Protein AF-A0A927SEJ1-F1 (afdb_monomer_lite)

Secondary structure (DSSP, 8-state):
-HHHHHHTT--TTHHHHHHTTS-PPPHHHHHHHHHHTT--HHHHT-TT-SSHHHHHHHHHHHTTS-HHHHHHHHHHHHHHHHT-

pLDDT: mean 91.09, std 9.53, range [58.5, 98.31]

Structure (mmCIF, N/CA/C/O backbone):
data_AF-A0A927SEJ1-F1
#
_entry.id   AF-A0A927SEJ1-F1
#
loop_
_atom_site.group_PDB
_atom_site.id
_atom_site.type_symbol
_atom_site.label_atom_id
_atom_site.label_alt_id
_atom_site.label_comp_id
_atom_site.label_asym_id
_atom_site.label_entity_id
_atom_site.label_seq_id
_atom_site.pdbx_PDB_ins_code
_atom_site.Cartn_x
_atom_site.Cartn_y
_atom_site.Cartn_z
_atom_site.occupancy
_atom_site.B_iso_or_equiv
_atom_site.auth_seq_id
_atom_site.auth_comp_id
_atom_site.auth_asym_id
_atom_site.auth_atom_id
_atom_site.pdbx_PDB_model_num
ATOM 1 N N . GLU A 1 1 ? 20.973 -1.873 -3.178 1.00 85.69 1 GLU A N 1
ATOM 2 C CA . GLU A 1 1 ? 20.816 -0.990 -4.355 1.00 85.69 1 GLU A CA 1
ATOM 3 C C . GLU A 1 1 ? 21.257 -1.654 -5.657 1.00 85.69 1 GLU A C 1
ATOM 5 O O . GLU A 1 1 ? 20.390 -1.950 -6.457 1.00 85.69 1 GLU A O 1
ATOM 10 N N . TYR A 1 2 ? 22.541 -1.985 -5.871 1.00 94.25 2 TYR A N 1
ATOM 11 C CA . TYR A 1 2 ? 22.991 -2.541 -7.166 1.00 94.25 2 TYR A CA 1
ATOM 12 C C . TYR A 1 2 ? 22.286 -3.827 -7.612 1.00 94.25 2 TYR A C 1
ATOM 14 O O . TYR A 1 2 ? 21.949 -3.947 -8.782 1.00 94.25 2 TYR A O 1
ATOM 22 N N . LYS A 1 3 ? 22.072 -4.778 -6.692 1.00 95.94 3 LYS A N 1
ATOM 23 C CA . LYS A 1 3 ? 21.342 -6.017 -6.989 1.00 95.94 3 LYS A CA 1
ATOM 24 C C . LYS A 1 3 ? 19.903 -5.711 -7.422 1.00 95.94 3 LYS A C 1
ATOM 26 O O . LYS A 1 3 ? 19.500 -6.123 -8.495 1.00 95.94 3 LYS A O 1
ATOM 31 N N . MET A 1 4 ? 19.208 -4.884 -6.643 1.00 96.00 4 MET A N 1
ATOM 32 C CA . MET A 1 4 ? 17.840 -4.445 -6.928 1.00 96.00 4 MET A CA 1
ATOM 33 C C . MET A 1 4 ? 17.719 -3.740 -8.285 1.00 96.00 4 MET A C 1
ATOM 35 O O . MET A 1 4 ? 16.784 -4.021 -9.020 1.00 96.00 4 MET A O 1
ATOM 39 N N . SER A 1 5 ? 18.678 -2.880 -8.656 1.00 97.19 5 SER A N 1
ATOM 40 C CA . SER A 1 5 ? 18.682 -2.269 -9.991 1.00 97.19 5 SER A CA 1
ATOM 41 C C . SER A 1 5 ? 18.650 -3.325 -11.101 1.00 97.19 5 SER A C 1
ATOM 43 O O . SER A 1 5 ? 17.921 -3.154 -12.066 1.00 97.19 5 SER A O 1
ATOM 45 N N . TYR A 1 6 ? 19.417 -4.413 -10.966 1.00 97.00 6 TYR A N 1
ATOM 46 C CA . TYR A 1 6 ? 19.434 -5.487 -11.961 1.00 97.00 6 TYR A CA 1
ATOM 47 C C . TYR A 1 6 ? 18.208 -6.391 -11.890 1.00 97.00 6 TYR A C 1
ATOM 49 O O . TYR A 1 6 ? 17.711 -6.795 -12.937 1.00 97.00 6 TYR A O 1
ATOM 57 N N . ASP A 1 7 ? 17.720 -6.687 -10.686 1.00 96.81 7 ASP A N 1
ATOM 58 C CA . ASP A 1 7 ? 16.516 -7.497 -10.494 1.00 96.81 7 ASP A CA 1
ATOM 59 C C . ASP A 1 7 ? 15.287 -6.816 -11.135 1.00 96.81 7 ASP A C 1
ATOM 61 O O . ASP A 1 7 ? 14.429 -7.500 -11.682 1.00 96.81 7 ASP A O 1
ATOM 65 N N . LEU A 1 8 ? 15.258 -5.476 -11.162 1.00 95.25 8 LEU A N 1
ATOM 66 C CA . LEU A 1 8 ? 14.254 -4.658 -11.860 1.00 95.25 8 LEU A CA 1
ATOM 67 C C . LEU A 1 8 ? 14.578 -4.393 -13.346 1.00 95.25 8 LEU A C 1
ATOM 69 O O . LEU A 1 8 ? 13.923 -3.587 -13.992 1.00 95.25 8 LEU A O 1
ATOM 73 N N . GLY A 1 9 ? 15.619 -5.012 -13.909 1.00 96.19 9 GLY A N 1
ATOM 74 C CA . GLY A 1 9 ? 15.964 -4.861 -15.330 1.00 96.19 9 GLY A CA 1
ATOM 75 C C . GLY A 1 9 ? 16.641 -3.537 -15.715 1.00 96.19 9 GLY A C 1
ATOM 76 O O . GLY A 1 9 ? 16.761 -3.230 -16.902 1.00 96.19 9 GLY A O 1
ATOM 77 N N . HIS A 1 10 ? 17.140 -2.767 -14.746 1.00 96.44 10 HIS A N 1
ATOM 78 C CA . HIS A 1 10 ? 17.744 -1.451 -14.965 1.00 96.44 10 HIS A CA 1
ATOM 79 C C . HIS A 1 10 ? 19.271 -1.430 -14.868 1.00 96.44 10 HIS A C 1
ATOM 81 O O . HIS A 1 10 ? 19.943 -2.339 -14.376 1.00 96.44 10 HIS A O 1
ATOM 87 N N . SER A 1 11 ? 19.850 -0.314 -15.323 1.00 96.62 11 SER A N 1
ATOM 88 C CA . SER A 1 11 ? 21.278 -0.036 -15.155 1.00 96.62 11 SER A CA 1
ATOM 89 C C . SER A 1 11 ? 21.678 0.003 -13.677 1.00 96.62 11 SER A C 1
ATOM 91 O O . SER A 1 11 ? 20.911 0.436 -12.818 1.00 96.62 11 SER A O 1
ATOM 93 N N . ARG A 1 12 ? 22.934 -0.354 -13.384 1.00 96.75 12 ARG A N 1
ATOM 94 C CA . ARG A 1 12 ? 23.506 -0.400 -12.026 1.00 96.75 12 ARG A CA 1
ATOM 95 C C . ARG A 1 12 ? 23.115 0.792 -11.139 1.00 96.75 12 ARG A C 1
ATOM 97 O O . 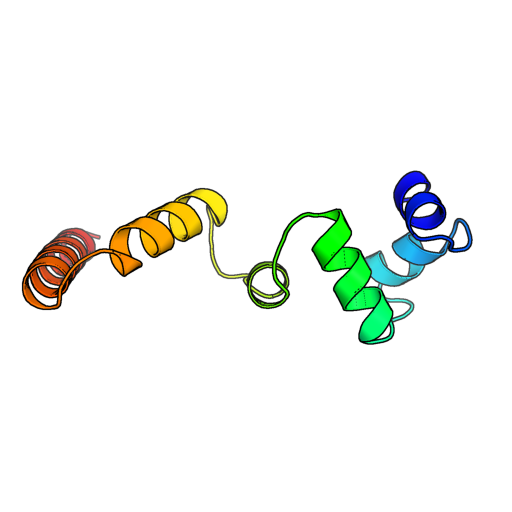ARG A 1 12 ? 22.814 0.606 -9.961 1.00 96.75 12 ARG A O 1
ATOM 104 N N . SER A 1 13 ? 23.137 2.000 -11.695 1.00 96.69 13 SER A N 1
ATOM 105 C CA . SER A 1 13 ? 22.942 3.252 -10.956 1.00 96.69 13 SER A CA 1
ATOM 106 C C . SER A 1 13 ? 21.478 3.621 -10.708 1.00 96.69 13 SER A C 1
ATOM 108 O O . SER A 1 13 ? 21.239 4.618 -10.037 1.00 96.69 13 SER A O 1
ATOM 110 N N . TYR A 1 14 ? 20.511 2.865 -11.235 1.00 97.31 14 TYR A N 1
ATOM 111 C CA . TYR A 1 14 ? 19.091 3.224 -11.208 1.00 97.31 14 TYR A CA 1
ATOM 112 C C . TYR A 1 14 ? 18.546 3.451 -9.792 1.00 97.31 14 TYR A C 1
ATOM 114 O O . TYR A 1 14 ? 18.197 4.581 -9.455 1.00 97.31 14 TYR A O 1
ATOM 122 N N . ILE A 1 15 ? 18.574 2.424 -8.931 1.00 97.38 15 ILE A N 1
ATOM 123 C CA . ILE A 1 15 ? 18.080 2.546 -7.550 1.00 97.38 15 ILE A CA 1
ATOM 124 C C . ILE A 1 15 ? 18.869 3.588 -6.759 1.00 97.38 15 ILE A C 1
ATOM 126 O O . ILE A 1 15 ? 18.280 4.346 -5.999 1.00 97.38 15 ILE A O 1
ATOM 130 N N . TYR A 1 16 ? 20.180 3.685 -6.985 1.00 96.75 16 TYR A N 1
ATOM 131 C CA . TYR A 1 16 ? 21.014 4.699 -6.339 1.00 96.75 16 TYR A CA 1
ATOM 132 C C . TYR A 1 16 ? 20.603 6.132 -6.722 1.00 96.75 16 TYR A C 1
ATOM 134 O O . TYR A 1 16 ? 20.570 7.023 -5.876 1.00 96.75 16 TYR A O 1
ATOM 142 N N . ASN A 1 17 ? 20.282 6.394 -7.992 1.00 97.75 17 ASN A N 1
ATOM 143 C CA . ASN A 1 17 ? 19.822 7.717 -8.421 1.00 97.75 17 ASN A CA 1
ATOM 144 C C . ASN A 1 17 ? 18.466 8.077 -7.796 1.00 97.75 17 ASN A C 1
ATOM 146 O O . ASN A 1 17 ? 18.238 9.248 -7.498 1.00 97.75 17 ASN A O 1
ATOM 150 N N . ILE A 1 18 ? 17.608 7.080 -7.559 1.00 96.75 18 ILE A N 1
ATOM 151 C CA . ILE A 1 18 ? 16.330 7.253 -6.861 1.00 96.75 18 ILE A CA 1
ATOM 152 C C . ILE A 1 18 ? 16.548 7.535 -5.374 1.00 96.75 18 ILE A C 1
ATOM 154 O O . ILE A 1 18 ? 16.103 8.568 -4.880 1.00 96.75 18 ILE A O 1
ATOM 158 N N . SER A 1 19 ? 17.282 6.673 -4.666 1.00 93.75 19 SER A N 1
ATOM 159 C CA . SER A 1 19 ? 17.514 6.807 -3.221 1.00 93.75 19 SER A CA 1
ATOM 160 C C . SER A 1 19 ? 18.307 8.064 -2.852 1.00 93.75 19 SER A C 1
ATOM 162 O O . SER A 1 19 ? 18.095 8.641 -1.790 1.00 93.75 19 SER A O 1
ATOM 164 N N . SER A 1 20 ? 19.191 8.528 -3.744 1.00 95.94 20 SER A N 1
ATOM 165 C CA . SER A 1 20 ? 19.931 9.788 -3.584 1.00 95.94 20 SER A CA 1
ATOM 166 C C . SER A 1 20 ? 19.155 11.036 -4.023 1.00 95.94 20 SER A C 1
ATOM 168 O O . SER A 1 20 ? 19.695 12.139 -3.938 1.00 95.94 20 SER A O 1
ATOM 170 N N . GLY A 1 21 ? 17.921 10.890 -4.517 1.00 94.69 21 GLY A N 1
ATOM 171 C CA . GLY A 1 21 ? 17.066 12.006 -4.930 1.00 94.69 21 GLY A CA 1
ATOM 172 C C . GLY A 1 21 ? 17.474 12.685 -6.242 1.00 94.69 21 GLY A C 1
ATOM 173 O O . GLY A 1 21 ? 16.961 13.754 -6.564 1.00 94.69 21 GLY A O 1
ATOM 174 N N . LYS A 1 22 ? 18.386 12.091 -7.023 1.00 97.38 22 LYS A N 1
ATOM 175 C CA . LYS A 1 22 ? 18.798 12.617 -8.339 1.00 97.38 22 LYS A CA 1
ATOM 176 C C . LYS A 1 22 ? 17.721 12.444 -9.405 1.00 97.38 22 LYS A C 1
ATOM 178 O O . LYS A 1 22 ? 17.707 13.184 -10.385 1.00 97.38 22 LYS A O 1
ATOM 183 N N . SER A 1 23 ? 16.854 11.453 -9.238 1.00 96.38 23 SER A N 1
ATOM 184 C CA . SER A 1 23 ? 15.732 11.171 -10.129 1.00 96.38 23 SER A CA 1
ATOM 185 C C . SER A 1 23 ? 14.576 10.565 -9.348 1.00 96.38 23 SER A C 1
ATOM 187 O O . SER A 1 23 ? 14.804 9.868 -8.366 1.00 96.38 23 SER A O 1
ATOM 189 N N . LEU A 1 24 ? 13.351 10.754 -9.828 1.00 95.75 24 LEU A N 1
ATOM 190 C CA . LEU A 1 24 ? 12.194 9.998 -9.357 1.00 95.75 24 LEU A CA 1
ATOM 191 C C . LEU A 1 24 ? 11.883 8.863 -10.342 1.00 95.75 24 LEU A C 1
ATOM 193 O O . LEU A 1 24 ? 12.058 9.059 -11.550 1.00 95.75 24 LEU A O 1
ATOM 197 N N . PRO A 1 25 ? 11.424 7.696 -9.862 1.00 96.06 25 PRO A N 1
ATOM 198 C CA . PRO A 1 25 ? 10.928 6.655 -10.747 1.00 96.06 25 PRO A CA 1
ATOM 199 C C . PRO A 1 25 ? 9.645 7.129 -11.457 1.00 96.06 25 PRO A C 1
ATOM 201 O O . PRO A 1 25 ? 8.808 7.796 -10.839 1.00 96.06 25 PRO A O 1
ATOM 204 N N . PRO A 1 26 ? 9.441 6.778 -12.739 1.00 96.06 26 PRO A N 1
ATOM 205 C CA . PRO A 1 26 ? 8.114 6.794 -13.350 1.00 96.06 26 PRO A CA 1
ATOM 206 C C . PRO A 1 26 ? 7.112 5.986 -12.512 1.00 96.06 26 PRO A C 1
ATOM 208 O O . PRO A 1 26 ? 7.494 5.031 -11.843 1.00 96.06 26 PRO A O 1
ATOM 211 N N . MET A 1 27 ? 5.817 6.311 -12.584 1.00 96.62 27 MET A N 1
ATOM 212 C CA . MET A 1 27 ? 4.803 5.644 -11.749 1.00 96.62 27 MET A CA 1
ATOM 213 C C . MET A 1 27 ? 4.769 4.116 -11.932 1.00 96.62 27 MET A C 1
ATOM 215 O O . MET A 1 27 ? 4.613 3.400 -10.954 1.00 96.62 27 MET A O 1
ATOM 219 N N . ALA A 1 28 ? 4.947 3.607 -13.156 1.00 96.75 28 ALA A N 1
ATOM 220 C CA . ALA A 1 28 ? 4.990 2.162 -13.401 1.00 96.75 28 ALA A CA 1
ATOM 221 C C . ALA A 1 28 ? 6.160 1.490 -12.660 1.00 96.75 28 ALA A C 1
ATOM 223 O O . ALA A 1 28 ? 5.960 0.527 -11.933 1.00 96.75 28 ALA A O 1
ATOM 224 N N . GLU A 1 29 ? 7.352 2.073 -12.762 1.00 96.38 29 GLU A N 1
ATOM 225 C CA . GLU A 1 29 ? 8.557 1.593 -12.079 1.00 96.38 29 GLU A CA 1
ATOM 226 C C . GLU A 1 29 ? 8.439 1.681 -10.555 1.00 96.38 29 GLU A C 1
ATOM 228 O O . GLU A 1 29 ? 8.930 0.832 -9.819 1.00 96.38 29 GLU A O 1
ATOM 233 N N . PHE A 1 30 ? 7.761 2.713 -10.054 1.00 96.88 30 PHE A N 1
ATOM 234 C CA . PHE A 1 30 ? 7.449 2.819 -8.635 1.00 96.88 30 PHE A CA 1
ATOM 235 C C . PHE A 1 30 ? 6.574 1.652 -8.146 1.00 96.88 30 PHE A C 1
ATOM 237 O O . PHE A 1 30 ? 6.818 1.132 -7.057 1.00 96.88 30 PHE A O 1
ATOM 244 N N . LEU A 1 31 ? 5.585 1.222 -8.937 1.00 97.25 31 LEU A N 1
ATOM 245 C CA . LEU A 1 31 ? 4.769 0.053 -8.599 1.00 97.25 31 LEU A CA 1
ATOM 246 C C . LEU A 1 31 ? 5.607 -1.231 -8.608 1.00 97.25 31 LEU A C 1
ATOM 248 O O . LEU A 1 31 ? 5.497 -2.011 -7.671 1.00 97.25 31 LEU A O 1
ATOM 252 N N . GLU A 1 32 ? 6.516 -1.400 -9.572 1.00 96.94 32 GLU A N 1
ATOM 253 C CA . GLU A 1 32 ? 7.445 -2.543 -9.586 1.00 96.94 32 GLU A CA 1
ATOM 254 C C . GLU A 1 32 ? 8.378 -2.554 -8.364 1.00 96.94 32 GLU A C 1
ATOM 256 O O . GLU A 1 32 ? 8.656 -3.607 -7.790 1.00 96.94 32 GLU A O 1
ATOM 261 N N . ILE A 1 33 ? 8.826 -1.379 -7.910 1.00 96.00 33 ILE A N 1
ATOM 262 C CA . ILE A 1 33 ? 9.590 -1.238 -6.664 1.00 96.00 33 ILE A CA 1
ATOM 263 C C . ILE A 1 33 ? 8.748 -1.662 -5.450 1.00 96.00 33 ILE A C 1
ATOM 265 O O . ILE A 1 33 ? 9.277 -2.319 -4.555 1.00 96.00 33 ILE A O 1
ATOM 269 N N . CYS A 1 34 ? 7.461 -1.302 -5.402 1.00 95.12 34 CYS A N 1
ATOM 270 C CA . CYS A 1 34 ? 6.554 -1.734 -4.333 1.00 95.12 34 CYS A CA 1
ATOM 271 C C . CYS A 1 34 ? 6.367 -3.258 -4.341 1.00 95.12 34 CYS A C 1
ATOM 273 O O . CYS A 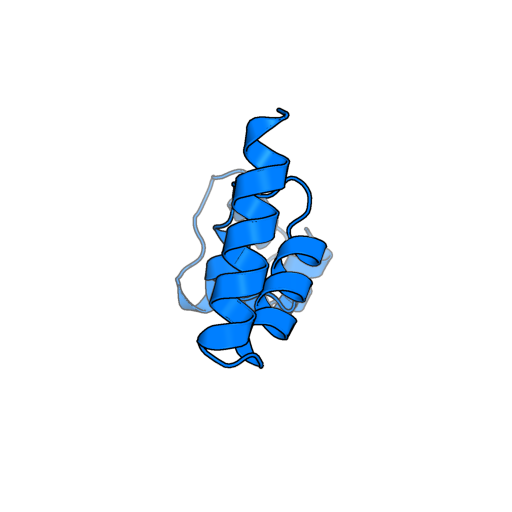1 34 ? 6.529 -3.896 -3.300 1.00 95.12 34 CYS A O 1
ATOM 275 N N . ASP A 1 35 ? 6.116 -3.839 -5.517 1.00 95.94 35 ASP A N 1
ATOM 276 C CA . ASP A 1 35 ? 5.943 -5.283 -5.697 1.00 95.94 35 ASP A CA 1
ATOM 277 C C . ASP A 1 35 ? 7.209 -6.057 -5.298 1.00 95.94 35 ASP A C 1
ATOM 279 O O . ASP A 1 35 ? 7.119 -7.088 -4.635 1.00 95.94 35 ASP A O 1
ATOM 283 N N . TYR A 1 36 ? 8.398 -5.529 -5.615 1.00 95.00 36 TYR A N 1
ATOM 284 C CA . TYR A 1 36 ? 9.681 -6.120 -5.217 1.00 95.00 36 TYR A CA 1
ATOM 285 C C . TYR A 1 36 ? 9.835 -6.253 -3.690 1.00 95.00 36 TYR A C 1
ATOM 287 O O . TYR A 1 36 ? 10.485 -7.184 -3.213 1.00 95.00 36 TYR A O 1
ATOM 295 N N . PHE A 1 37 ? 9.260 -5.327 -2.917 1.00 90.50 37 PHE A N 1
ATOM 296 C CA . PHE A 1 37 ? 9.264 -5.363 -1.451 1.00 90.50 37 PHE A CA 1
ATOM 297 C C . PHE A 1 37 ? 8.016 -6.016 -0.846 1.00 90.50 37 PHE A C 1
ATOM 299 O O . PHE A 1 37 ? 7.915 -6.067 0.379 1.00 90.50 37 PHE A O 1
ATOM 306 N N . GLU A 1 38 ? 7.086 -6.501 -1.673 1.00 90.25 38 GLU A N 1
ATOM 307 C CA . GLU A 1 38 ? 5.791 -7.043 -1.244 1.00 90.25 38 GLU A CA 1
ATOM 308 C C . GLU A 1 38 ? 4.986 -6.049 -0.381 1.00 90.25 38 GLU A C 1
ATOM 310 O O . GLU A 1 38 ? 4.288 -6.429 0.561 1.00 90.25 38 GLU A O 1
ATOM 315 N N . ILE A 1 39 ? 5.081 -4.753 -0.702 1.00 86.31 39 ILE A N 1
ATOM 316 C CA . ILE A 1 39 ? 4.339 -3.680 -0.029 1.00 86.31 39 ILE A CA 1
ATOM 317 C C . ILE A 1 39 ? 3.368 -3.001 -0.989 1.00 86.31 39 ILE A C 1
ATOM 319 O O . ILE A 1 39 ? 3.560 -2.982 -2.201 1.00 86.31 39 ILE A O 1
ATOM 323 N N . THR A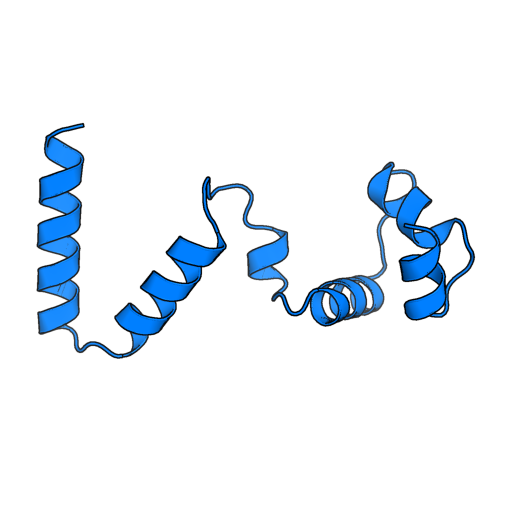 1 40 ? 2.339 -2.358 -0.448 1.00 90.19 40 THR A N 1
ATOM 324 C CA . THR A 1 40 ? 1.482 -1.468 -1.234 1.00 90.19 40 THR A CA 1
ATOM 325 C C . THR A 1 40 ? 2.080 -0.058 -1.331 1.00 90.19 40 THR A C 1
ATOM 327 O O . THR A 1 40 ? 2.803 0.379 -0.429 1.00 90.19 40 THR A O 1
ATOM 330 N N . PRO A 1 41 ? 1.697 0.742 -2.345 1.00 92.69 41 PRO A N 1
ATOM 331 C CA . PRO A 1 41 ? 2.050 2.161 -2.404 1.00 92.69 41 PRO A CA 1
ATOM 332 C C . PRO A 1 41 ? 1.710 2.942 -1.131 1.00 92.69 41 PRO A C 1
ATOM 334 O O . PRO A 1 41 ? 2.473 3.802 -0.701 1.00 92.69 41 PRO A O 1
ATOM 337 N N . SER A 1 42 ? 0.576 2.633 -0.491 1.00 88.69 42 SER A N 1
ATOM 338 C CA . SER A 1 42 ? 0.189 3.300 0.754 1.00 88.69 42 SER A CA 1
ATOM 339 C C . SER A 1 42 ? 1.144 2.981 1.902 1.00 88.69 42 SER A C 1
ATOM 341 O O . SER A 1 42 ? 1.376 3.845 2.736 1.00 88.69 42 SER A O 1
ATOM 343 N N . GLN A 1 43 ? 1.694 1.764 1.951 1.00 83.00 43 GLN A N 1
ATOM 344 C CA . GLN A 1 43 ? 2.699 1.384 2.945 1.00 83.00 43 GLN A CA 1
ATOM 345 C C . GLN A 1 43 ? 4.040 2.072 2.676 1.00 83.00 43 GLN A C 1
ATOM 347 O O . GLN A 1 43 ? 4.677 2.509 3.628 1.00 83.00 43 GLN A O 1
ATOM 352 N N . PHE A 1 44 ? 4.433 2.235 1.407 1.00 86.81 44 PHE A N 1
ATOM 353 C CA . PHE A 1 44 ? 5.649 2.968 1.038 1.00 86.81 44 PHE A CA 1
ATOM 354 C C . PHE A 1 44 ? 5.634 4.423 1.534 1.00 86.81 44 PHE A C 1
ATOM 356 O O . PHE A 1 44 ? 6.638 4.907 2.041 1.00 86.81 44 PHE A O 1
ATOM 363 N N . PHE A 1 45 ? 4.495 5.114 1.419 1.00 85.75 45 PHE A N 1
ATOM 364 C CA . PHE A 1 45 ? 4.346 6.508 1.862 1.00 85.75 45 PHE A CA 1
ATOM 365 C C . PHE A 1 45 ? 3.946 6.662 3.338 1.00 85.75 45 PHE A C 1
ATOM 367 O O . PHE A 1 45 ? 3.681 7.777 3.791 1.00 85.75 45 PHE A O 1
ATOM 374 N N . ASN A 1 46 ? 3.857 5.567 4.096 1.00 80.88 46 ASN A N 1
ATOM 375 C CA . ASN A 1 46 ? 3.463 5.628 5.497 1.00 80.88 46 ASN A CA 1
ATOM 376 C C . ASN A 1 46 ? 4.667 5.950 6.399 1.00 80.88 46 ASN A C 1
ATOM 378 O O . ASN A 1 46 ? 5.213 5.068 7.058 1.00 80.88 46 ASN A O 1
ATOM 382 N N . ASP A 1 47 ? 5.033 7.230 6.471 1.00 68.69 47 ASP A N 1
ATOM 383 C CA . ASP A 1 47 ? 6.106 7.750 7.341 1.00 68.69 47 ASP A CA 1
ATOM 384 C C . ASP A 1 47 ? 5.764 7.713 8.849 1.00 68.69 47 ASP A C 1
ATOM 386 O O . ASP A 1 47 ? 6.576 8.101 9.687 1.00 68.69 47 ASP A O 1
ATOM 390 N N . ALA A 1 48 ? 4.551 7.289 9.223 1.00 61.53 48 ALA A N 1
ATOM 391 C CA . ALA A 1 48 ? 3.967 7.581 10.533 1.00 61.53 48 ALA A CA 1
ATOM 392 C C . ALA A 1 48 ? 4.014 6.436 11.563 1.00 61.53 48 ALA A C 1
ATOM 394 O O . ALA A 1 48 ? 3.470 6.599 12.656 1.00 61.53 48 ALA A O 1
ATOM 395 N N . ALA A 1 49 ? 4.615 5.280 11.266 1.00 59.03 49 ALA A N 1
ATOM 396 C CA . ALA A 1 49 ? 4.576 4.138 12.182 1.00 59.03 49 ALA A CA 1
ATOM 397 C C . ALA A 1 49 ? 5.967 3.738 12.693 1.00 59.03 49 ALA A C 1
ATOM 399 O O . ALA A 1 49 ? 6.786 3.233 11.933 1.00 59.03 49 ALA A O 1
ATOM 400 N N . ASP A 1 50 ? 6.178 3.832 14.012 1.00 67.88 50 ASP A N 1
ATOM 401 C CA . ASP A 1 50 ? 7.339 3.243 14.709 1.00 67.88 50 ASP A CA 1
ATOM 402 C C . ASP A 1 50 ? 7.425 1.713 14.518 1.00 67.88 50 ASP A C 1
ATOM 404 O O . ASP A 1 50 ? 8.472 1.100 14.727 1.00 67.88 50 ASP A O 1
ATOM 408 N N . ASN A 1 51 ? 6.313 1.073 14.128 1.00 73.25 51 ASN A N 1
ATOM 409 C CA . ASN A 1 51 ? 6.251 -0.348 13.798 1.00 73.25 51 ASN A CA 1
ATOM 410 C C . ASN A 1 51 ? 5.148 -0.635 12.749 1.00 73.25 51 ASN A C 1
ATOM 412 O O . ASN A 1 51 ? 4.033 -1.030 13.114 1.00 73.25 51 ASN A O 1
ATOM 416 N N . PRO A 1 52 ? 5.422 -0.419 11.446 1.00 73.50 52 PRO A N 1
ATOM 417 C CA . PRO A 1 52 ? 4.414 -0.516 10.388 1.00 73.50 52 PRO A CA 1
ATOM 418 C C . PRO A 1 52 ? 3.859 -1.937 10.222 1.00 73.50 52 PRO A C 1
ATOM 420 O O . PRO A 1 52 ? 2.675 -2.090 9.935 1.00 73.50 52 PRO A O 1
ATOM 423 N N . ALA A 1 53 ? 4.671 -2.972 10.470 1.00 76.31 53 ALA A N 1
ATOM 424 C CA . ALA A 1 53 ? 4.238 -4.366 10.380 1.00 76.31 53 ALA A CA 1
ATOM 425 C C . ALA A 1 53 ? 3.193 -4.714 11.451 1.00 76.31 53 ALA A C 1
ATOM 427 O O . ALA A 1 53 ? 2.155 -5.288 11.136 1.00 76.31 53 ALA A O 1
ATOM 428 N N . LEU A 1 54 ? 3.421 -4.319 12.711 1.00 81.31 54 LEU A N 1
ATOM 429 C CA . LEU A 1 54 ? 2.463 -4.576 13.792 1.00 81.31 54 LEU A CA 1
ATOM 430 C C . LEU A 1 54 ? 1.141 -3.829 13.570 1.00 81.31 54 LEU A C 1
ATOM 432 O O . LEU A 1 54 ? 0.070 -4.393 13.792 1.00 81.31 54 LEU A O 1
ATOM 436 N N . LEU A 1 55 ? 1.215 -2.573 13.118 1.00 84.19 55 LEU A N 1
ATOM 437 C CA . LEU A 1 55 ? 0.029 -1.776 12.810 1.00 84.19 55 LEU A CA 1
ATOM 438 C C . LEU A 1 55 ? -0.769 -2.391 11.653 1.00 84.19 55 LEU A C 1
ATOM 440 O O . LEU A 1 55 ? -1.993 -2.470 11.732 1.00 84.19 55 LEU A O 1
ATOM 444 N N . GLN A 1 56 ? -0.084 -2.864 10.610 1.00 80.88 56 GLN A N 1
ATOM 445 C CA . GLN A 1 56 ? -0.713 -3.546 9.484 1.00 80.88 56 GLN A CA 1
ATOM 446 C C . GLN A 1 56 ? -1.441 -4.819 9.936 1.00 80.88 56 GLN A C 1
ATOM 448 O O . GLN A 1 56 ? -2.623 -4.971 9.630 1.00 80.88 56 GLN A O 1
ATOM 453 N N . SER A 1 57 ? -0.786 -5.682 10.720 1.00 85.88 57 SER A N 1
ATOM 454 C CA . SER A 1 57 ? -1.418 -6.891 11.261 1.00 85.88 57 SER A CA 1
ATOM 455 C C . SER A 1 57 ? -2.647 -6.561 12.111 1.00 85.88 57 SER A C 1
ATOM 457 O O . SER A 1 57 ? -3.676 -7.222 12.000 1.00 85.88 57 SER A O 1
ATOM 459 N N . ALA A 1 58 ? -2.581 -5.505 12.931 1.00 91.00 58 ALA A N 1
ATOM 460 C CA . ALA A 1 58 ? -3.731 -5.053 13.709 1.00 91.00 58 ALA A CA 1
ATOM 461 C C . ALA A 1 58 ? -4.889 -4.597 12.805 1.00 91.00 58 ALA A C 1
ATOM 463 O O . ALA A 1 58 ? -6.027 -4.998 13.026 1.00 91.00 58 ALA A O 1
ATOM 464 N N . ILE A 1 59 ? -4.611 -3.807 11.763 1.00 90.25 59 ILE A N 1
ATOM 465 C CA . ILE A 1 59 ? -5.621 -3.365 10.789 1.00 90.25 59 ILE A CA 1
ATOM 466 C C . ILE A 1 59 ? -6.270 -4.562 10.079 1.00 90.25 59 ILE A C 1
ATOM 468 O O . ILE A 1 59 ? -7.478 -4.553 9.848 1.00 90.25 59 ILE A O 1
ATOM 472 N N . GLU A 1 60 ? -5.497 -5.587 9.722 1.00 92.00 60 GLU A N 1
ATOM 473 C CA . GLU A 1 60 ? -6.011 -6.793 9.063 1.00 92.00 60 GLU A CA 1
ATOM 474 C C . GLU A 1 60 ? -6.951 -7.607 9.949 1.00 92.00 60 GLU A C 1
ATOM 476 O O . GLU A 1 60 ? -7.966 -8.095 9.452 1.00 92.00 60 GLU A O 1
ATOM 481 N N . GLU A 1 61 ? -6.670 -7.713 11.248 1.00 95.56 61 GLU A N 1
ATOM 482 C CA . GLU A 1 61 ? -7.602 -8.331 12.196 1.00 95.56 61 GLU A CA 1
ATOM 483 C C . GLU A 1 61 ? -8.845 -7.462 12.417 1.00 95.56 61 GLU A C 1
ATOM 485 O O . GLU A 1 61 ? -9.963 -7.972 12.386 1.00 95.56 61 GLU A O 1
ATOM 490 N N . LEU A 1 62 ? -8.678 -6.142 12.552 1.00 96.44 62 LEU A N 1
ATOM 491 C CA . LEU A 1 62 ? -9.791 -5.207 12.743 1.00 96.44 62 LEU A CA 1
ATOM 492 C C . LEU A 1 62 ? -10.789 -5.233 11.578 1.00 96.44 62 LEU A C 1
ATOM 494 O O . LEU A 1 62 ? -11.990 -5.148 11.803 1.00 96.44 62 LEU A O 1
ATOM 498 N N . LYS A 1 63 ? -10.322 -5.413 10.335 1.00 95.19 63 LYS A N 1
ATOM 499 C CA . LYS A 1 63 ? -11.185 -5.530 9.142 1.00 95.19 63 LYS A CA 1
ATOM 500 C C . LYS A 1 63 ? -12.141 -6.729 9.168 1.00 95.19 63 LYS A C 1
ATOM 502 O O . LYS A 1 63 ? -13.043 -6.780 8.337 1.00 95.19 63 LYS A O 1
ATOM 507 N N . LYS A 1 64 ? -11.918 -7.707 10.051 1.00 96.94 64 LYS A N 1
ATOM 508 C CA . LYS A 1 64 ? -12.749 -8.915 10.179 1.00 96.94 64 LYS A CA 1
ATOM 509 C C . LYS A 1 64 ? -13.873 -8.759 11.208 1.00 96.94 64 LYS A C 1
ATOM 511 O O . LYS A 1 64 ? -14.726 -9.639 11.279 1.00 96.94 64 LYS A O 1
ATOM 516 N N . LEU A 1 65 ? -13.833 -7.703 12.019 1.00 97.75 65 LEU A N 1
ATOM 517 C CA . LEU A 1 65 ? -14.779 -7.457 13.104 1.00 97.75 65 LEU A CA 1
ATOM 518 C C . LEU A 1 65 ? -16.045 -6.762 12.592 1.00 97.75 65 LEU A C 1
ATOM 520 O O . LEU A 1 65 ? -16.009 -6.066 11.575 1.00 97.75 65 LEU A O 1
ATOM 524 N N . ASP A 1 66 ? -17.151 -6.946 13.312 1.00 98.31 66 ASP A N 1
ATOM 525 C CA . ASP A 1 66 ? -18.366 -6.161 13.107 1.00 98.31 66 ASP A CA 1
ATOM 526 C C . ASP A 1 66 ? -18.305 -4.810 13.841 1.00 98.31 66 ASP A C 1
ATOM 528 O O . ASP A 1 66 ? -17.339 -4.494 14.543 1.00 98.31 66 ASP A O 1
ATOM 532 N N . ASP A 1 67 ? -19.332 -3.983 13.643 1.00 98.00 67 ASP A N 1
ATOM 533 C CA . ASP A 1 67 ? -19.383 -2.628 14.194 1.00 98.00 67 ASP A CA 1
ATOM 534 C C . ASP A 1 67 ? -19.368 -2.615 15.735 1.00 98.00 67 ASP A C 1
ATOM 536 O O . ASP A 1 67 ? -18.765 -1.718 16.332 1.00 98.00 67 ASP A O 1
ATOM 540 N N . ASP A 1 68 ? -19.984 -3.606 16.388 1.00 98.12 68 ASP A N 1
ATOM 541 C CA . ASP A 1 68 ? -20.054 -3.685 17.850 1.00 98.12 68 ASP A CA 1
ATOM 542 C C . ASP A 1 68 ? -18.675 -4.021 18.442 1.00 98.12 68 ASP A C 1
ATOM 544 O O . ASP A 1 68 ? -18.200 -3.350 19.370 1.00 98.12 68 ASP A O 1
ATOM 548 N N . ASP A 1 69 ? -17.981 -5.000 17.859 1.00 98.06 69 ASP A N 1
ATOM 549 C CA . ASP A 1 69 ? -16.627 -5.377 18.263 1.00 98.06 69 ASP A CA 1
ATOM 550 C C . ASP A 1 69 ? -15.605 -4.276 17.935 1.00 98.06 69 ASP A C 1
ATOM 552 O O . ASP A 1 69 ? -14.721 -3.975 18.746 1.00 98.06 69 ASP A O 1
ATOM 556 N N . LEU A 1 70 ? -15.744 -3.598 16.790 1.00 97.81 70 LEU A N 1
ATOM 557 C CA . LEU A 1 70 ? -14.919 -2.433 16.452 1.00 97.81 70 LEU A CA 1
ATOM 558 C C . LEU A 1 70 ? -15.082 -1.311 17.479 1.00 97.81 70 LEU A C 1
ATOM 560 O O . LEU A 1 70 ? -14.087 -0.738 17.935 1.00 97.81 70 LEU A O 1
ATOM 564 N N . MET A 1 71 ? -16.317 -1.018 17.891 1.00 97.62 71 MET A N 1
ATOM 565 C CA . MET A 1 71 ? -16.600 -0.020 18.924 1.00 97.62 71 MET A CA 1
ATOM 566 C C . MET A 1 71 ? -15.967 -0.387 20.271 1.00 97.62 71 MET A C 1
ATOM 568 O O . MET A 1 71 ? -15.426 0.489 20.959 1.00 97.62 71 MET A O 1
ATOM 572 N N . LEU A 1 72 ? -15.970 -1.671 20.641 1.00 97.62 72 LEU A N 1
ATOM 573 C CA . LEU A 1 72 ? -15.286 -2.151 21.843 1.00 97.62 72 LEU A CA 1
ATOM 574 C C . LEU A 1 72 ? -13.771 -1.921 21.764 1.00 97.62 72 LEU A C 1
ATOM 576 O O . LEU A 1 72 ? -13.172 -1.414 22.721 1.00 97.62 72 LEU A O 1
ATOM 580 N N . VAL A 1 73 ? -13.144 -2.257 20.633 1.00 97.31 73 VAL A N 1
ATOM 581 C CA . VAL A 1 73 ? -11.703 -2.041 20.436 1.00 97.31 73 VAL A CA 1
ATOM 582 C C . VAL A 1 73 ? -11.364 -0.552 20.503 1.00 97.31 73 VAL A C 1
ATOM 584 O O . VAL A 1 73 ? -10.466 -0.176 21.258 1.00 97.31 73 VAL A O 1
ATOM 587 N N . ILE A 1 74 ? -12.122 0.307 19.813 1.00 96.38 74 ILE A N 1
ATOM 588 C CA . ILE A 1 74 ? -11.942 1.768 19.849 1.00 96.38 74 ILE A CA 1
ATOM 589 C C . ILE A 1 74 ? -12.042 2.291 21.285 1.00 96.38 74 ILE A C 1
ATOM 591 O O . ILE A 1 74 ? -11.187 3.063 21.721 1.00 96.38 74 ILE A O 1
ATOM 595 N N . SER A 1 75 ? -13.040 1.841 22.049 1.00 96.94 75 SER A N 1
ATOM 596 C CA . SER A 1 75 ? -13.209 2.227 23.454 1.00 96.94 75 SER A CA 1
ATOM 597 C C . SER A 1 75 ? -11.977 1.877 24.297 1.00 96.94 75 SER A C 1
ATOM 599 O O . SER A 1 75 ? -11.483 2.710 25.064 1.00 96.94 75 SER A O 1
ATOM 601 N N . ASN A 1 76 ? -11.420 0.677 24.114 1.00 96.12 76 ASN A N 1
ATOM 602 C CA . ASN A 1 76 ? -10.203 0.254 24.804 1.00 96.12 76 ASN A CA 1
ATOM 603 C C . ASN A 1 76 ? -8.982 1.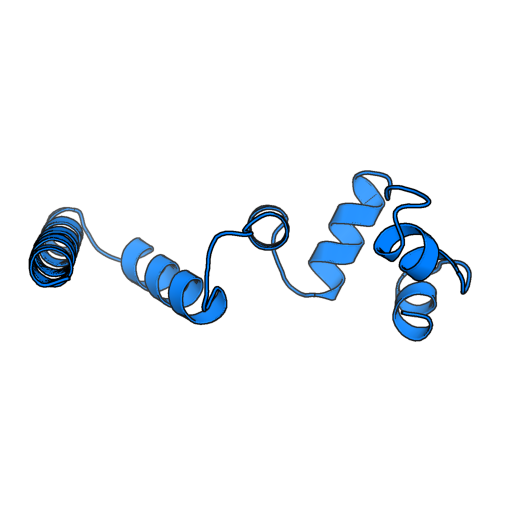086 24.387 1.00 96.12 76 ASN A C 1
ATOM 605 O O . ASN A 1 76 ? -8.241 1.543 25.257 1.00 96.12 76 ASN A O 1
ATOM 609 N N . THR A 1 77 ? -8.797 1.358 23.094 1.00 94.88 77 THR A N 1
ATOM 610 C CA . THR A 1 77 ? -7.709 2.220 22.605 1.00 94.88 77 THR A CA 1
ATOM 611 C C . THR A 1 77 ? -7.827 3.642 23.158 1.00 94.88 77 THR A C 1
ATOM 613 O O . THR A 1 77 ? -6.843 4.199 23.644 1.00 94.88 77 THR A O 1
ATOM 616 N N . CYS A 1 78 ? -9.035 4.219 23.166 1.00 94.06 78 CYS A N 1
ATOM 617 C CA . CYS A 1 78 ? -9.299 5.524 23.770 1.00 94.06 78 CYS A CA 1
ATOM 618 C C . CYS A 1 78 ? -8.969 5.545 25.264 1.00 94.06 78 CYS A C 1
ATOM 620 O O . CYS A 1 78 ? -8.440 6.541 25.748 1.00 94.06 78 CYS A O 1
ATOM 622 N N . ARG A 1 79 ? -9.270 4.470 26.004 1.00 95.94 79 ARG A N 1
ATOM 623 C CA . ARG A 1 79 ? -8.898 4.349 27.421 1.00 95.94 79 ARG A CA 1
ATOM 624 C C . ARG A 1 79 ? -7.382 4.310 27.604 1.00 95.94 79 ARG A C 1
ATOM 626 O O . ARG A 1 79 ? -6.873 5.096 28.387 1.00 95.94 79 ARG A O 1
ATOM 633 N N . LEU A 1 80 ? -6.670 3.472 26.851 1.00 93.69 80 LEU A N 1
ATOM 634 C CA . LEU A 1 80 ? -5.210 3.331 26.956 1.00 93.69 80 LEU A CA 1
ATOM 635 C C . LEU A 1 80 ? -4.451 4.619 26.606 1.00 93.69 80 LEU A C 1
ATOM 637 O O . LEU A 1 80 ? -3.389 4.876 27.164 1.00 93.69 80 LEU A O 1
ATOM 641 N N . ASN A 1 81 ? -4.994 5.437 25.703 1.00 91.38 81 ASN A N 1
ATOM 642 C CA . ASN A 1 81 ? -4.399 6.724 25.342 1.00 91.38 81 ASN A CA 1
ATOM 643 C C . ASN A 1 81 ? -4.676 7.843 26.356 1.00 91.38 81 ASN A C 1
ATOM 645 O O . ASN A 1 81 ? -4.003 8.862 26.287 1.00 91.38 81 ASN A O 1
ATOM 649 N N . LYS A 1 82 ? -5.641 7.696 27.277 1.00 84.94 82 LYS A N 1
ATOM 650 C CA . LYS A 1 82 ? -5.866 8.691 28.346 1.00 84.94 82 LYS A CA 1
ATOM 651 C C . LYS A 1 82 ? -4.783 8.660 29.422 1.00 84.94 82 LYS A C 1
ATOM 653 O O . LYS A 1 82 ? -4.605 9.655 30.114 1.00 84.94 82 LYS A O 1
ATOM 658 N N . ASP A 1 83 ? -4.107 7.523 29.560 1.00 67.50 83 ASP A N 1
ATOM 659 C CA . ASP A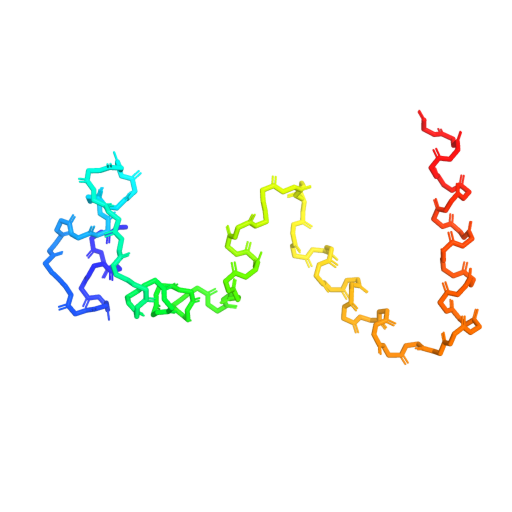 1 83 ? -3.078 7.289 30.576 1.00 67.50 83 ASP A CA 1
ATOM 660 C C . ASP A 1 83 ? -1.651 7.568 30.048 1.00 67.50 83 ASP A C 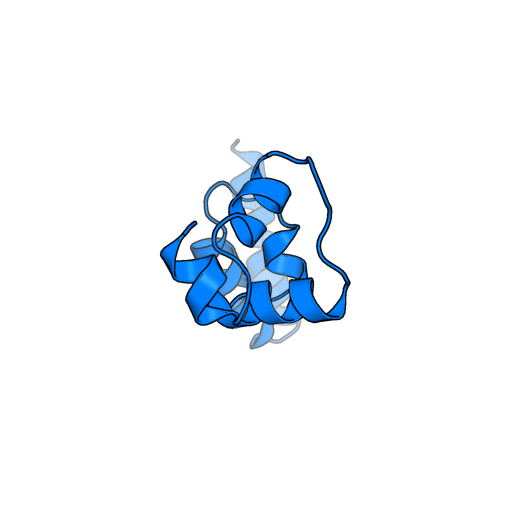1
ATOM 662 O O . ASP A 1 83 ? -0.669 7.281 30.736 1.00 67.50 83 ASP A O 1
ATOM 666 N N . LYS A 1 84 ? -1.533 8.117 28.831 1.00 58.50 84 LYS A N 1
ATOM 667 C CA . LYS A 1 84 ? -0.295 8.627 28.221 1.00 58.50 84 LYS A CA 1
ATOM 668 C C . LYS A 1 84 ? -0.336 10.148 28.142 1.00 58.50 84 LYS A C 1
ATOM 670 O O . LYS A 1 84 ? 0.740 10.750 28.347 1.00 58.50 84 LYS A O 1
#

Radius of gyration: 18.66 Å; chains: 1; bounding box: 44×22×46 Å

Foldseek 3Di:
DQVVCVVLVHDSCVVVCCVVVVDPDDPVSVVVVCVVVVHDPVLVPCPDDPCSPVVVVVVVVLVVDDPVVVVVVVVVVVVVVVVD

Sequence (84 aa):
EYKMSYDLGHSRSYIYNISSGKSLPPMAEFLEICDYFEITPSQFFNDAADNPALLQSAIEELKKLDDDDLMLVISNTCRLNKDK